Protein AF-A0A6N9CYW6-F1 (afdb_monomer)

Secondary structure (DSSP, 8-state):
---S--SSTTSSHHHHHHHHHH-----EEETTEEE---S------------------

Foldseek 3Di:
DFDPDDVVPPPCGVVVVVVVVPDDDDFDDDPNDGDDDPDDDDDDDDDDDDPPPPPPD

Solvent-accessible surface area (backbone atoms only — not comparable to full-atom values): 4313 Å² total; per-residue (Å²): 140,79,86,89,80,64,86,70,68,79,78,52,50,69,60,52,52,54,55,57,69,69,55,78,84,76,77,51,66,58,98,90,38,80,47,92,79,80,88,83,80,86,88,85,83,90,78,86,84,77,80,75,79,83,72,88,124

Sequence (57 aa):
MSVVDAKPKRLFDDEAIRAAQEMRFKPKVVNGHPVRVNGVQYRIIFQLEIERSNTND

Structure (mmCIF, N/CA/C/O backbone):
data_AF-A0A6N9CYW6-F1
#
_entry.id   AF-A0A6N9CYW6-F1
#
loop_
_atom_site.group_PDB
_atom_site.id
_atom_site.type_symbol
_atom_site.label_atom_id
_atom_site.label_alt_id
_atom_site.label_comp_id
_atom_site.label_asym_id
_atom_site.label_entity_id
_atom_site.label_seq_id
_atom_site.pdbx_PDB_ins_code
_atom_site.Cartn_x
_atom_site.Cartn_y
_atom_site.Cartn_z
_atom_site.occupancy
_atom_site.B_iso_or_equiv
_atom_site.auth_seq_id
_atom_site.auth_comp_id
_atom_site.auth_asym_id
_atom_site.auth_atom_id
_atom_site.pdbx_PDB_model_num
ATOM 1 N N . MET A 1 1 ? -7.243 -2.173 -7.587 1.00 80.88 1 MET A N 1
ATOM 2 C CA . MET A 1 1 ? -6.126 -2.334 -6.634 1.00 80.88 1 MET A CA 1
ATOM 3 C C . MET A 1 1 ? -6.666 -3.045 -5.407 1.00 80.88 1 MET A C 1
ATOM 5 O O . MET A 1 1 ? -7.828 -2.825 -5.096 1.00 80.88 1 MET A O 1
ATOM 9 N N . SER A 1 2 ? -5.894 -3.921 -4.771 1.00 90.75 2 SER A N 1
ATOM 10 C CA . SER A 1 2 ? -6.345 -4.694 -3.608 1.00 90.75 2 SER A CA 1
ATOM 11 C C . SER A 1 2 ? -5.200 -4.897 -2.624 1.00 90.75 2 SER A C 1
ATOM 13 O O . SER A 1 2 ? -4.041 -4.988 -3.035 1.00 90.75 2 SER A O 1
ATOM 15 N N . VAL A 1 3 ? -5.529 -5.002 -1.339 1.00 91.88 3 VAL A N 1
ATOM 16 C CA . VAL A 1 3 ? -4.574 -5.339 -0.279 1.00 91.88 3 VAL A CA 1
ATOM 17 C C . VAL A 1 3 ? -4.309 -6.844 -0.307 1.00 91.88 3 VAL A C 1
ATOM 19 O O . VAL A 1 3 ? -5.243 -7.642 -0.286 1.00 91.88 3 VAL A O 1
ATOM 22 N N . VAL A 1 4 ? -3.035 -7.231 -0.406 1.00 93.44 4 VAL A N 1
ATOM 23 C CA . VAL A 1 4 ? -2.611 -8.645 -0.460 1.00 93.44 4 VAL A CA 1
ATOM 24 C C . VAL A 1 4 ? -2.308 -9.191 0.939 1.00 93.44 4 VAL A C 1
ATOM 26 O O . VAL A 1 4 ? -2.646 -10.332 1.238 1.00 93.44 4 VAL A O 1
ATOM 29 N N . ASP A 1 5 ? -1.703 -8.374 1.802 1.00 93.81 5 ASP A N 1
ATOM 30 C CA . ASP A 1 5 ? -1.433 -8.687 3.207 1.00 93.81 5 ASP A CA 1
ATOM 31 C C . ASP A 1 5 ? -1.512 -7.406 4.048 1.00 93.81 5 ASP A C 1
ATOM 33 O O . ASP A 1 5 ? -1.157 -6.325 3.573 1.00 93.81 5 ASP A O 1
ATOM 37 N N . ALA A 1 6 ? -1.980 -7.532 5.291 1.00 94.44 6 ALA A N 1
ATOM 38 C CA . ALA A 1 6 ? -2.130 -6.418 6.222 1.00 94.44 6 ALA A CA 1
ATOM 39 C C . ALA A 1 6 ? -2.067 -6.879 7.679 1.00 94.44 6 ALA A C 1
ATOM 41 O O . ALA A 1 6 ? -2.630 -7.910 8.068 1.00 94.44 6 ALA A O 1
ATOM 42 N N . LYS A 1 7 ? -1.409 -6.064 8.508 1.00 91.50 7 LYS A N 1
ATOM 43 C CA . LYS A 1 7 ? -1.343 -6.240 9.960 1.00 91.50 7 LYS A CA 1
ATOM 44 C C . LYS A 1 7 ? -1.474 -4.879 10.650 1.00 91.50 7 LYS A C 1
ATOM 46 O O . LYS A 1 7 ? -0.561 -4.068 10.501 1.00 91.50 7 LYS A O 1
ATOM 51 N N . PRO A 1 8 ? -2.547 -4.649 11.430 1.00 91.94 8 PRO A N 1
ATOM 52 C CA . PRO A 1 8 ? -3.752 -5.482 11.579 1.00 91.94 8 PRO A CA 1
ATOM 53 C C . PRO A 1 8 ? -4.587 -5.550 10.284 1.00 91.94 8 PRO A C 1
ATOM 55 O O . PRO A 1 8 ? -4.519 -4.657 9.446 1.00 91.94 8 PRO A O 1
ATOM 58 N N . LYS A 1 9 ? -5.373 -6.620 10.108 1.00 91.50 9 LYS A N 1
ATOM 59 C CA . LYS A 1 9 ? -6.216 -6.801 8.911 1.00 91.50 9 LYS A CA 1
ATOM 60 C C . LYS A 1 9 ? -7.355 -5.777 8.886 1.00 91.50 9 LYS A C 1
ATOM 62 O O . LYS A 1 9 ? -7.972 -5.571 9.930 1.00 91.50 9 LYS A O 1
ATOM 67 N N . ARG A 1 10 ? -7.707 -5.247 7.708 1.00 90.31 10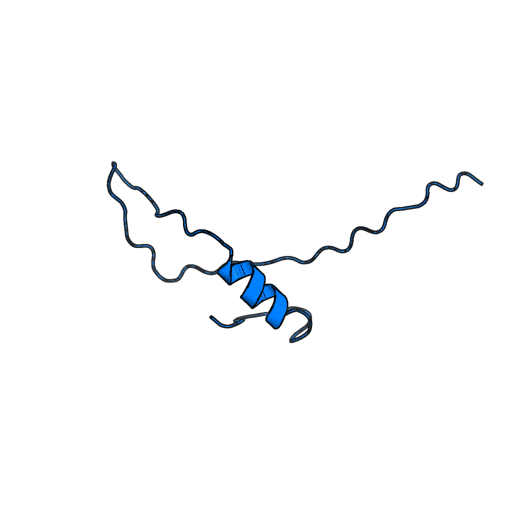 ARG A N 1
ATOM 68 C CA . ARG A 1 10 ? -8.894 -4.402 7.454 1.00 90.31 10 ARG A CA 1
ATOM 69 C C . ARG A 1 10 ? -8.900 -3.012 8.091 1.00 90.31 10 ARG A C 1
ATOM 71 O O . ARG A 1 10 ? -9.779 -2.231 7.760 1.00 90.31 10 ARG A O 1
ATOM 78 N N . LEU A 1 11 ? -7.959 -2.686 8.979 1.00 93.62 11 LEU A N 1
ATOM 79 C CA . LEU A 1 11 ? -7.977 -1.407 9.698 1.00 93.62 11 LEU A CA 1
ATOM 80 C C . LEU A 1 11 ? -7.539 -0.225 8.827 1.00 93.62 11 LEU A C 1
ATOM 82 O O . LEU A 1 11 ? -8.047 0.872 9.000 1.00 93.62 11 LEU A O 1
ATOM 86 N N . PHE A 1 12 ? -6.591 -0.456 7.919 1.00 93.81 12 PHE A N 1
ATOM 87 C CA . PHE A 1 12 ? -5.997 0.585 7.076 1.00 93.81 12 PHE A CA 1
ATOM 88 C C . PHE A 1 12 ? -6.129 0.266 5.586 1.00 93.81 12 PHE A C 1
ATOM 90 O O . PHE A 1 12 ? -5.382 0.802 4.772 1.00 93.81 12 PHE A O 1
ATOM 97 N N . ASP A 1 13 ? -7.012 -0.664 5.219 1.00 93.31 13 ASP A N 1
ATOM 98 C CA . ASP A 1 13 ? -7.076 -1.179 3.853 1.00 93.31 13 ASP A CA 1
ATOM 99 C C . ASP A 1 13 ? -7.535 -0.084 2.873 1.00 93.31 13 ASP A C 1
ATOM 101 O O . ASP A 1 13 ? -6.925 0.082 1.815 1.00 93.31 13 ASP A O 1
ATOM 105 N N . ASP A 1 14 ? -8.544 0.708 3.245 1.00 94.19 14 ASP A N 1
ATOM 106 C CA . ASP A 1 14 ? -9.087 1.779 2.402 1.00 94.19 14 ASP A CA 1
ATOM 107 C C . ASP A 1 14 ? -8.063 2.905 2.198 1.00 94.19 14 ASP A C 1
ATOM 109 O O . ASP A 1 14 ? -7.801 3.333 1.069 1.00 94.19 14 ASP A O 1
ATOM 113 N N . GLU A 1 15 ? -7.417 3.342 3.275 1.00 93.88 15 GLU A N 1
ATOM 114 C CA . GLU A 1 15 ? -6.380 4.371 3.275 1.00 93.88 15 GLU A CA 1
ATOM 115 C C . GLU A 1 15 ? -5.131 3.900 2.529 1.00 93.88 15 GLU A C 1
ATOM 117 O O . GLU A 1 15 ? -4.547 4.669 1.767 1.00 93.88 15 GLU A O 1
ATOM 122 N N . ALA A 1 16 ? -4.743 2.630 2.678 1.00 93.06 16 ALA A N 1
ATOM 123 C CA . ALA A 1 16 ? -3.638 2.049 1.923 1.00 93.06 16 ALA A CA 1
ATOM 124 C C . ALA A 1 16 ? -3.937 2.031 0.417 1.00 93.06 16 ALA A C 1
ATOM 126 O O . ALA A 1 16 ? -3.055 2.343 -0.385 1.00 93.06 16 ALA A O 1
ATOM 127 N N . ILE A 1 17 ? -5.172 1.707 0.015 1.00 92.75 17 ILE A N 1
ATOM 128 C CA . ILE 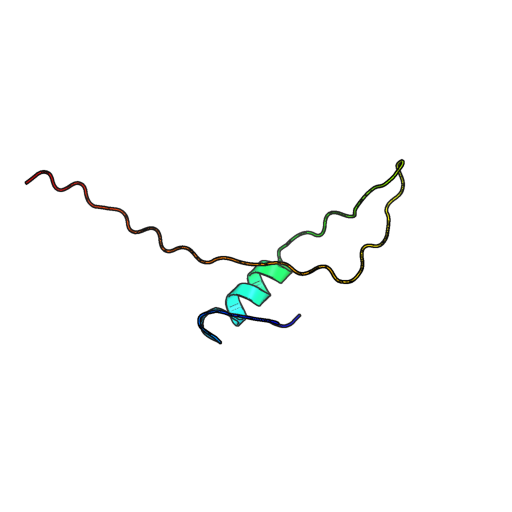A 1 17 ? -5.581 1.750 -1.395 1.00 92.75 17 ILE A CA 1
ATOM 129 C C . ILE A 1 17 ? -5.543 3.186 -1.922 1.00 92.75 17 ILE A C 1
ATOM 131 O O . ILE A 1 17 ? -4.979 3.407 -2.995 1.00 92.75 17 ILE A O 1
ATOM 135 N N . ARG A 1 18 ? -6.087 4.159 -1.179 1.00 93.00 18 ARG A N 1
ATOM 136 C CA . ARG A 1 18 ? -6.064 5.580 -1.571 1.00 93.00 18 ARG A CA 1
ATOM 137 C C . ARG A 1 18 ? -4.640 6.105 -1.722 1.00 93.00 18 ARG A C 1
ATOM 139 O O . ARG A 1 18 ? -4.292 6.623 -2.779 1.00 93.00 18 ARG A O 1
ATOM 146 N N . ALA A 1 19 ? -3.790 5.894 -0.718 1.00 91.44 19 ALA A N 1
ATOM 147 C CA . ALA A 1 19 ? -2.392 6.313 -0.762 1.00 91.44 19 ALA A CA 1
ATOM 148 C C . ALA A 1 19 ? -1.664 5.703 -1.967 1.00 91.44 19 ALA A C 1
ATOM 150 O O . ALA A 1 19 ? -0.920 6.384 -2.670 1.00 91.44 19 ALA A O 1
ATOM 151 N N . ALA A 1 20 ? -1.918 4.428 -2.262 1.00 90.94 20 ALA A N 1
ATOM 152 C CA . ALA A 1 20 ? -1.289 3.770 -3.392 1.00 90.94 20 ALA A CA 1
ATOM 153 C C . ALA A 1 20 ? -1.800 4.24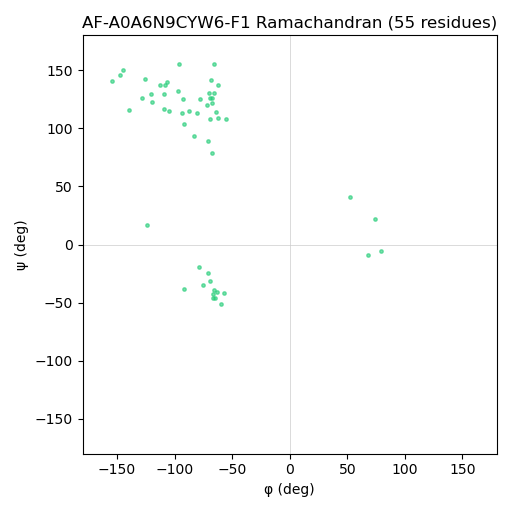6 -4.765 1.00 90.94 20 ALA A C 1
ATOM 155 O O . ALA A 1 20 ? -1.059 4.156 -5.743 1.00 90.94 20 ALA A O 1
ATOM 156 N N . GLN A 1 21 ? -3.025 4.775 -4.859 1.00 90.00 21 GLN A N 1
ATOM 157 C CA . GLN A 1 21 ? -3.538 5.404 -6.084 1.00 90.00 21 GLN A CA 1
ATOM 158 C C . GLN A 1 21 ? -2.832 6.729 -6.397 1.00 90.00 21 GLN A C 1
ATOM 160 O O . GLN A 1 21 ? -2.663 7.069 -7.567 1.00 90.00 21 GLN A O 1
ATOM 165 N N . GLU A 1 22 ? -2.392 7.457 -5.372 1.00 88.88 22 GLU A N 1
ATOM 166 C CA . GLU A 1 22 ? -1.651 8.714 -5.528 1.00 88.88 22 GLU A CA 1
ATOM 167 C C . GLU A 1 22 ? -0.169 8.491 -5.870 1.00 88.88 22 GLU A C 1
ATOM 169 O O . GLU A 1 22 ? 0.505 9.381 -6.402 1.00 88.88 22 GLU A O 1
ATOM 174 N N . MET A 1 23 ? 0.360 7.291 -5.610 1.00 85.62 23 MET A N 1
ATOM 175 C CA . MET A 1 23 ? 1.750 6.959 -5.907 1.00 85.62 23 MET A CA 1
ATOM 176 C C . MET A 1 23 ? 2.019 7.001 -7.412 1.00 85.62 23 MET A C 1
ATOM 178 O O . MET A 1 23 ? 1.567 6.167 -8.198 1.00 85.62 23 MET A O 1
ATOM 182 N N . ARG A 1 24 ? 2.851 7.958 -7.825 1.00 81.69 24 ARG A N 1
ATOM 183 C CA . ARG A 1 24 ? 3.304 8.057 -9.213 1.00 81.69 24 ARG A CA 1
ATOM 184 C C . ARG A 1 24 ? 4.293 6.938 -9.524 1.00 81.69 24 ARG A C 1
ATOM 186 O O . ARG A 1 24 ? 5.375 6.861 -8.939 1.00 81.69 24 ARG A O 1
ATOM 193 N N . PHE A 1 2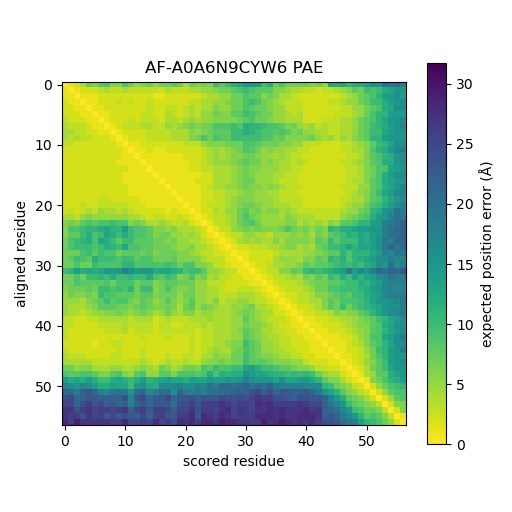5 ? 3.950 6.110 -10.505 1.00 76.44 25 PHE A N 1
ATOM 194 C CA . PHE A 1 25 ? 4.855 5.098 -11.034 1.00 76.44 25 PHE A CA 1
ATOM 195 C C . PHE A 1 25 ? 6.034 5.758 -11.763 1.00 76.44 25 PHE A C 1
ATOM 197 O O . PHE A 1 25 ? 5.846 6.504 -12.725 1.00 76.44 25 PHE A O 1
A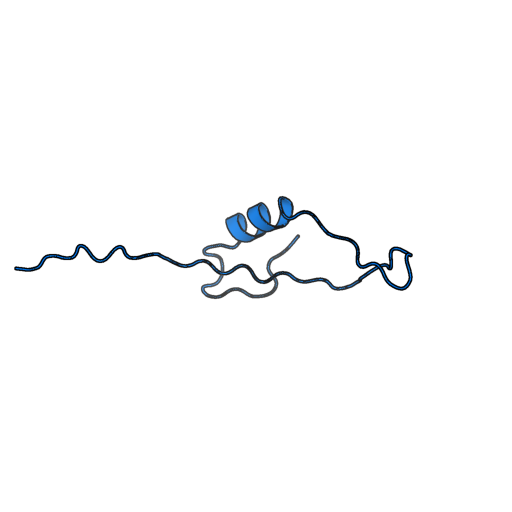TOM 204 N N . LYS A 1 26 ? 7.263 5.464 -11.321 1.00 76.12 26 LYS A N 1
ATOM 205 C CA . LYS A 1 26 ? 8.483 5.795 -12.066 1.00 76.12 26 LYS A CA 1
ATOM 206 C C . LYS A 1 26 ? 8.874 4.584 -12.921 1.00 76.12 26 LYS A C 1
ATOM 208 O O . LYS A 1 26 ? 9.226 3.553 -12.344 1.00 76.12 26 LYS A O 1
ATOM 213 N N . PRO A 1 27 ? 8.818 4.671 -14.263 1.00 81.81 27 PRO A N 1
ATOM 214 C CA . PRO A 1 27 ? 9.216 3.562 -15.116 1.00 81.81 27 PRO A CA 1
ATOM 215 C C . PRO A 1 27 ? 10.695 3.252 -14.908 1.00 81.81 27 PRO A C 1
ATOM 217 O O . PRO A 1 27 ? 11.534 4.15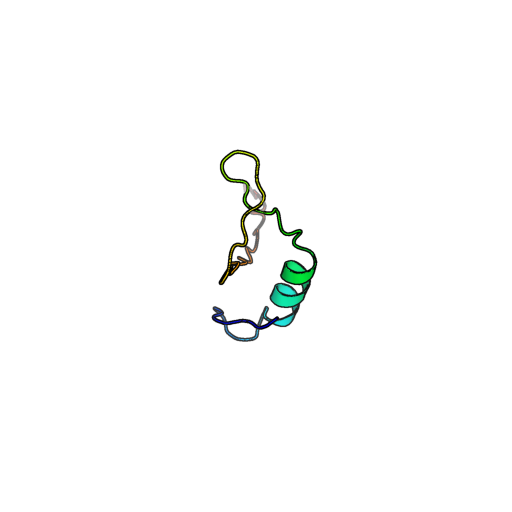1 -14.826 1.00 81.81 27 PRO A O 1
ATOM 220 N N . LYS A 1 28 ? 11.021 1.962 -14.828 1.00 83.81 28 LYS A N 1
ATOM 221 C CA . LYS A 1 28 ? 12.413 1.523 -14.791 1.00 83.81 28 LYS A CA 1
ATOM 222 C C . LYS A 1 28 ? 13.028 1.777 -16.164 1.00 83.81 28 LYS A C 1
ATOM 224 O O . LYS A 1 28 ? 12.459 1.379 -17.177 1.00 83.81 28 LYS A O 1
ATOM 229 N N . VAL A 1 29 ? 14.188 2.422 -16.190 1.00 87.62 29 VAL A N 1
ATOM 230 C CA . VAL A 1 29 ? 14.965 2.652 -17.411 1.00 87.62 29 VAL A CA 1
ATOM 231 C C . VAL A 1 29 ? 16.205 1.772 -17.352 1.00 87.62 29 VAL A C 1
ATOM 233 O O . VAL A 1 29 ? 16.913 1.766 -16.347 1.00 87.62 29 VAL A O 1
ATOM 236 N N . VAL A 1 30 ? 16.456 1.011 -18.414 1.00 88.44 30 VAL A N 1
ATOM 237 C CA . VAL A 1 30 ? 17.673 0.206 -18.577 1.00 88.44 30 VAL A CA 1
ATOM 238 C C . VAL A 1 30 ? 18.261 0.556 -19.937 1.00 88.44 30 VAL A C 1
ATOM 240 O O . VAL A 1 30 ? 17.552 0.515 -20.938 1.00 88.44 30 VAL A O 1
ATOM 243 N N . ASN A 1 31 ? 19.537 0.947 -19.968 1.00 86.88 31 ASN A N 1
ATOM 244 C CA . ASN A 1 31 ? 20.241 1.377 -21.185 1.00 86.88 31 ASN A CA 1
ATOM 245 C C . ASN A 1 31 ? 19.496 2.472 -21.977 1.00 86.88 31 ASN A C 1
ATOM 247 O O . A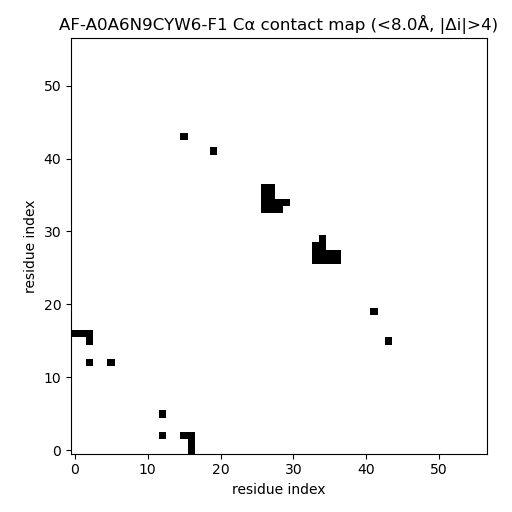SN A 1 31 ? 19.416 2.418 -23.197 1.00 86.88 31 ASN A O 1
ATOM 251 N N . GLY A 1 32 ? 18.902 3.446 -21.279 1.00 91.06 32 GLY A N 1
ATOM 252 C CA . GLY A 1 32 ? 18.184 4.567 -21.901 1.00 91.06 32 GLY A CA 1
ATOM 253 C C . GLY A 1 32 ? 16.763 4.255 -22.383 1.00 91.06 32 GLY A C 1
ATOM 254 O O . GLY A 1 32 ? 16.042 5.179 -22.751 1.00 91.06 32 GLY A O 1
ATOM 255 N N . HIS A 1 33 ? 16.314 2.998 -22.318 1.00 88.94 33 HIS A N 1
ATOM 256 C CA . HIS A 1 33 ? 14.970 2.607 -22.742 1.00 88.94 33 HIS A CA 1
ATOM 257 C C . HIS A 1 33 ? 14.064 2.264 -21.551 1.00 88.94 33 HIS A C 1
ATOM 259 O O . HIS A 1 33 ? 14.504 1.587 -20.612 1.00 88.94 33 HIS A O 1
ATOM 265 N N . PRO A 1 34 ? 12.791 2.708 -21.560 1.00 86.25 34 PRO A N 1
ATOM 266 C CA . PRO A 1 34 ? 11.825 2.307 -20.549 1.00 86.25 34 PRO A CA 1
ATOM 267 C C . PRO A 1 34 ? 11.523 0.816 -20.700 1.00 86.25 34 PRO A C 1
ATOM 269 O O . PRO A 1 34 ? 11.136 0.348 -21.770 1.00 86.25 34 PRO A O 1
ATOM 272 N N . VAL A 1 35 ? 11.680 0.068 -19.613 1.00 89.12 35 VAL A N 1
ATOM 273 C CA . VAL A 1 35 ? 11.363 -1.359 -19.567 1.00 89.12 35 VAL A CA 1
ATOM 274 C C . VAL A 1 35 ? 10.089 -1.586 -18.764 1.00 89.12 35 VAL A C 1
ATOM 276 O O . VAL A 1 35 ? 9.857 -0.963 -17.724 1.00 89.12 35 VAL A O 1
ATOM 279 N N . ARG A 1 36 ? 9.242 -2.501 -19.244 1.00 84.94 36 ARG A N 1
ATOM 280 C CA . ARG A 1 36 ? 8.036 -2.911 -18.522 1.00 84.94 36 ARG A CA 1
ATOM 281 C C . ARG A 1 36 ? 8.443 -3.702 -17.281 1.00 84.94 36 ARG A C 1
ATOM 283 O O . ARG A 1 36 ? 9.154 -4.697 -17.384 1.00 84.94 36 ARG A O 1
ATOM 290 N N . VAL A 1 37 ? 7.951 -3.280 -16.120 1.00 82.62 37 VAL A N 1
ATOM 291 C CA . VAL A 1 37 ? 8.103 -4.018 -14.863 1.00 82.62 37 VAL A CA 1
ATOM 292 C C . VAL A 1 37 ? 6.741 -4.580 -14.488 1.00 82.62 37 VAL A C 1
ATOM 294 O O . VAL A 1 37 ? 5.796 -3.825 -14.272 1.00 82.62 37 VAL A O 1
ATOM 297 N N . ASN A 1 38 ? 6.639 -5.904 -14.444 1.00 86.88 38 ASN A N 1
ATOM 298 C CA . ASN A 1 38 ? 5.425 -6.600 -14.028 1.00 86.88 38 ASN A CA 1
ATOM 299 C C . ASN A 1 38 ? 5.519 -6.978 -12.543 1.00 86.88 38 ASN A C 1
ATOM 301 O O . ASN A 1 38 ? 6.617 -7.140 -12.015 1.00 86.88 38 ASN A O 1
ATOM 305 N N . GLY A 1 39 ? 4.370 -7.147 -11.882 1.00 85.62 39 GLY A N 1
ATOM 306 C CA . GLY A 1 39 ? 4.306 -7.692 -10.519 1.00 85.62 39 GLY A CA 1
ATOM 307 C C . GLY A 1 39 ? 4.769 -6.746 -9.408 1.00 85.62 39 GLY A C 1
ATOM 308 O O . GLY A 1 39 ? 5.136 -7.208 -8.333 1.00 85.62 39 GLY A O 1
ATOM 309 N N . VAL A 1 40 ? 4.771 -5.433 -9.645 1.00 86.62 40 VAL A N 1
ATOM 310 C CA . VAL A 1 40 ? 5.153 -4.453 -8.620 1.00 86.62 40 VAL A CA 1
ATOM 311 C C . VAL A 1 40 ? 4.135 -4.464 -7.480 1.00 86.62 40 VAL A C 1
ATOM 313 O O . VAL A 1 40 ? 2.931 -4.353 -7.709 1.00 86.62 40 VAL A O 1
ATOM 316 N N . GLN A 1 41 ? 4.636 -4.563 -6.253 1.00 89.19 41 GLN A N 1
ATOM 317 C CA . GLN A 1 41 ? 3.859 -4.440 -5.025 1.00 89.19 41 GLN A CA 1
ATOM 318 C C 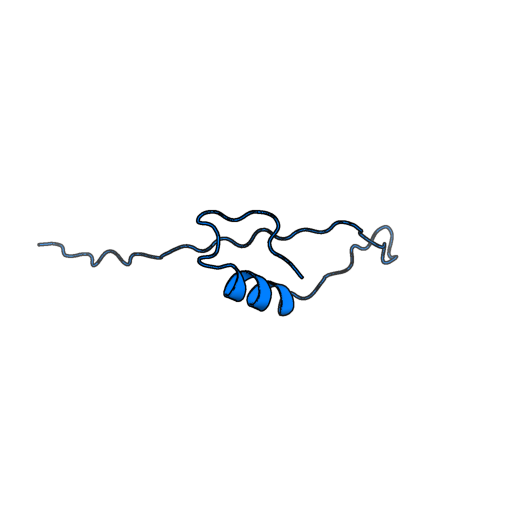. GLN A 1 41 ? 4.489 -3.364 -4.142 1.00 89.19 41 GLN A C 1
ATOM 320 O O . GLN A 1 41 ? 5.713 -3.244 -4.076 1.00 89.19 41 GLN A O 1
ATOM 325 N N . TYR A 1 42 ? 3.649 -2.591 -3.459 1.00 88.06 42 TYR A N 1
ATOM 326 C CA . TYR A 1 42 ? 4.079 -1.552 -2.530 1.00 88.06 42 TYR A CA 1
ATOM 327 C C . TYR A 1 42 ? 3.686 -1.940 -1.110 1.00 88.06 42 TYR A C 1
ATOM 329 O O . TYR A 1 42 ? 2.580 -2.423 -0.875 1.00 88.06 42 TYR A O 1
ATOM 337 N N . ARG A 1 43 ? 4.600 -1.717 -0.162 1.00 91.75 43 ARG A N 1
ATOM 338 C CA . ARG A 1 43 ? 4.344 -1.886 1.267 1.00 91.75 43 ARG A CA 1
ATOM 339 C C . ARG A 1 43 ? 4.190 -0.512 1.900 1.00 91.75 43 ARG A C 1
ATOM 341 O O . ARG A 1 43 ? 5.150 0.251 1.945 1.00 91.75 43 ARG A O 1
ATOM 348 N N . ILE A 1 44 ? 2.995 -0.233 2.401 1.00 90.38 44 ILE A N 1
ATOM 349 C CA . ILE A 1 44 ? 2.680 0.995 3.131 1.00 90.38 44 ILE A CA 1
ATOM 350 C C . ILE A 1 44 ? 2.781 0.688 4.625 1.00 90.38 44 ILE A C 1
ATOM 352 O O . ILE A 1 44 ? 2.288 -0.343 5.084 1.00 90.38 44 ILE A O 1
ATOM 356 N N . ILE A 1 45 ? 3.473 1.549 5.371 1.00 91.44 45 ILE A N 1
ATOM 357 C CA . ILE A 1 45 ? 3.665 1.408 6.815 1.00 91.44 45 ILE A CA 1
ATOM 358 C C . ILE A 1 45 ? 3.065 2.637 7.486 1.00 91.44 45 ILE A C 1
ATOM 360 O O . ILE A 1 45 ? 3.475 3.758 7.202 1.00 91.44 45 ILE A O 1
ATOM 364 N N . PHE A 1 46 ? 2.118 2.402 8.388 1.00 89.25 46 PHE A N 1
ATOM 365 C CA . PHE A 1 46 ? 1.545 3.429 9.248 1.00 89.25 46 PHE A CA 1
ATOM 366 C C . PHE A 1 46 ? 2.334 3.457 10.556 1.00 89.25 46 PHE A C 1
ATOM 368 O O . PHE A 1 46 ? 2.497 2.421 11.206 1.00 89.25 46 PHE A O 1
ATOM 375 N N . GLN A 1 47 ? 2.851 4.627 10.922 1.00 90.25 47 GLN A N 1
ATOM 376 C CA . GLN A 1 47 ? 3.571 4.848 12.172 1.00 90.25 47 GLN A CA 1
ATOM 377 C C . GLN A 1 47 ? 2.847 5.925 12.970 1.00 90.25 47 GLN A C 1
ATOM 379 O O . GLN A 1 47 ? 2.515 6.981 12.440 1.00 90.25 47 GLN A O 1
ATOM 384 N N . LEU A 1 48 ? 2.581 5.626 14.239 1.00 89.50 48 LEU A N 1
ATOM 385 C CA . LEU A 1 48 ? 2.079 6.603 15.193 1.00 89.50 48 LEU A CA 1
ATOM 386 C C . LEU A 1 48 ? 3.288 7.288 15.819 1.00 89.50 48 LEU A C 1
ATOM 388 O O . LEU A 1 48 ? 4.077 6.640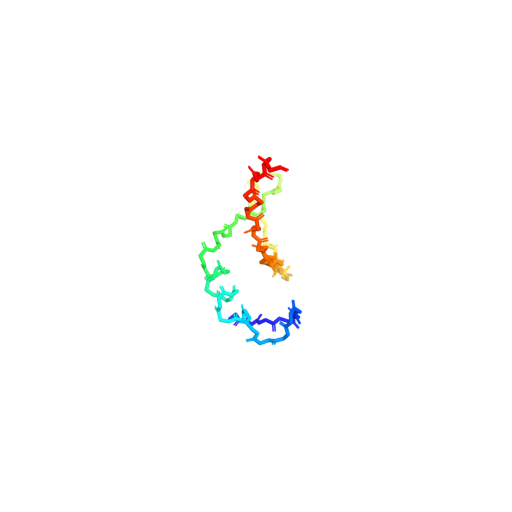 16.509 1.00 89.50 48 LEU A O 1
ATOM 392 N N . GLU A 1 49 ? 3.434 8.584 15.577 1.00 86.56 49 GLU A N 1
ATOM 393 C CA . GLU A 1 49 ? 4.379 9.399 16.327 1.00 86.56 49 GLU A CA 1
ATOM 394 C C . GLU A 1 49 ? 3.732 9.766 17.661 1.00 86.56 49 GLU A C 1
ATOM 396 O O . GLU A 1 49 ? 2.715 10.454 17.717 1.00 86.56 49 GLU A O 1
ATOM 401 N N . ILE A 1 50 ? 4.295 9.244 18.750 1.00 83.12 50 ILE A N 1
ATOM 402 C CA . ILE A 1 50 ? 3.944 9.685 20.097 1.00 83.12 50 ILE A CA 1
ATOM 403 C C . ILE A 1 50 ? 4.937 10.788 20.441 1.00 83.12 50 ILE A C 1
ATOM 405 O O . ILE A 1 50 ? 6.098 10.504 20.748 1.00 83.12 50 ILE A O 1
ATOM 409 N N . GLU A 1 51 ? 4.494 12.041 20.384 1.00 79.44 51 GLU A N 1
ATOM 410 C CA . GLU A 1 51 ? 5.256 13.149 20.949 1.00 79.44 51 GLU A CA 1
ATOM 411 C C . GLU A 1 51 ? 5.381 12.910 22.455 1.00 79.44 51 GLU A C 1
ATOM 413 O O . GLU A 1 51 ? 4.407 12.983 23.206 1.00 79.44 51 GLU A O 1
ATOM 418 N N . ARG A 1 52 ? 6.587 12.574 22.920 1.00 71.31 52 ARG A N 1
ATOM 419 C CA . ARG A 1 52 ? 6.857 12.625 24.353 1.00 71.31 52 ARG A CA 1
ATOM 420 C C . ARG A 1 52 ? 6.864 14.094 24.742 1.00 71.31 52 ARG A C 1
ATOM 422 O O . ARG A 1 52 ? 7.803 14.812 24.409 1.00 71.31 52 ARG A O 1
ATOM 429 N N . SER A 1 53 ? 5.830 14.531 25.454 1.00 63.91 53 SER A N 1
ATOM 430 C CA . SER A 1 53 ? 5.922 15.734 26.269 1.00 63.91 53 SER A CA 1
ATOM 431 C C . SER A 1 53 ? 7.106 15.535 27.213 1.00 63.91 53 SER A C 1
ATOM 433 O O . SER A 1 53 ? 7.053 14.695 28.114 1.00 63.91 53 SER A O 1
ATOM 435 N N . ASN A 1 54 ? 8.203 16.247 26.962 1.00 65.44 54 ASN A N 1
ATOM 436 C CA . ASN A 1 54 ? 9.323 16.336 27.887 1.00 65.44 54 ASN A CA 1
ATOM 437 C C . ASN A 1 54 ? 8.848 17.114 29.116 1.00 65.44 54 ASN A C 1
ATOM 439 O O . ASN A 1 54 ? 9.098 18.310 29.242 1.00 65.44 54 ASN A O 1
ATOM 443 N N . THR A 1 55 ? 8.124 16.442 30.003 1.00 61.84 55 THR A N 1
ATOM 444 C CA . THR A 1 55 ? 7.921 16.923 31.360 1.00 61.84 55 THR A CA 1
ATOM 445 C C . THR A 1 55 ? 9.149 16.491 32.142 1.00 61.84 55 THR A C 1
ATOM 447 O O . THR A 1 55 ? 9.243 15.357 32.605 1.00 61.84 55 THR A O 1
ATOM 450 N N . ASN A 1 56 ? 10.128 17.391 32.206 1.00 65.06 56 ASN A N 1
ATOM 451 C CA . ASN A 1 56 ? 11.027 17.431 33.347 1.00 65.06 56 ASN A CA 1
ATOM 452 C C . ASN A 1 56 ? 10.189 17.965 34.521 1.00 65.06 56 ASN A C 1
ATOM 454 O O . ASN A 1 56 ? 10.094 19.181 34.677 1.00 65.06 56 ASN A O 1
ATOM 458 N N . ASP A 1 57 ? 9.530 17.063 35.249 1.00 58.75 57 ASP A N 1
ATOM 459 C CA . ASP A 1 57 ? 9.150 17.269 36.655 1.00 58.75 57 ASP A CA 1
ATOM 460 C C . ASP A 1 57 ? 10.178 16.536 37.527 1.00 58.75 57 ASP A C 1
ATOM 462 O O . ASP A 1 57 ? 10.504 15.371 37.188 1.00 58.75 57 ASP A O 1
#

Radius of gyration: 17.91 Å; Cα contacts (8 Å, |Δi|>4): 19; chains: 1; bounding box: 29×26×59 Å

pLDDT: mean 86.05, std 8.67, range [58.75, 94.44]

Mean predicted aligned error: 7.57 Å